Protein AF-A0A926N5P1-F1 (afdb_monomer_lite)

Radius of gyration: 10.95 Å; chains: 1; bounding box: 25×21×26 Å

Structure (mmCIF, N/CA/C/O backbone):
data_AF-A0A926N5P1-F1
#
_entry.id   AF-A0A926N5P1-F1
#
loop_
_atom_site.group_PDB
_atom_site.id
_atom_site.type_symbol
_atom_site.label_atom_id
_atom_site.label_alt_id
_atom_site.label_comp_id
_atom_site.label_asym_id
_atom_site.label_entity_id
_atom_site.label_seq_id
_atom_site.pdbx_PDB_ins_code
_atom_site.Cartn_x
_atom_site.Cartn_y
_atom_site.Cartn_z
_atom_site.occupancy
_atom_site.B_iso_or_equiv
_atom_site.auth_seq_id
_atom_site.auth_comp_id
_atom_site.auth_asym_id
_atom_site.auth_atom_id
_atom_site.pdbx_PDB_model_num
ATOM 1 N N . GLY A 1 1 ? -7.667 -6.274 -15.150 1.00 48.16 1 GLY A N 1
ATOM 2 C CA . GLY A 1 1 ? -6.668 -5.933 -14.121 1.00 48.16 1 GLY A CA 1
ATOM 3 C C . GLY A 1 1 ? -5.545 -6.931 -14.217 1.00 48.16 1 GLY A C 1
ATOM 4 O O . GLY A 1 1 ? -5.827 -8.119 -14.276 1.00 48.16 1 GLY A O 1
ATOM 5 N N . ILE A 1 2 ? -4.308 -6.459 -14.337 1.00 48.84 2 ILE A N 1
ATOM 6 C CA . ILE A 1 2 ? -3.121 -7.314 -14.417 1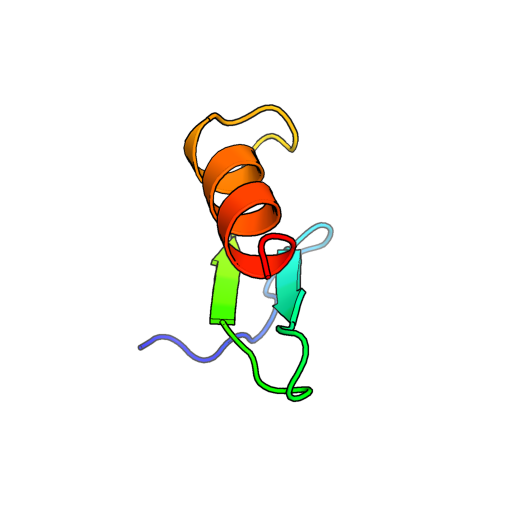.00 48.84 2 ILE A CA 1
ATOM 7 C C . ILE A 1 2 ? -3.037 -8.030 -13.067 1.00 48.84 2 ILE A C 1
ATOM 9 O O . ILE A 1 2 ? -2.904 -7.368 -12.040 1.00 48.84 2 ILE A O 1
ATOM 13 N N . GLY A 1 3 ? -3.228 -9.350 -13.066 1.00 54.22 3 GLY A N 1
ATOM 14 C CA . GLY A 1 3 ? -3.130 -10.170 -11.864 1.00 54.22 3 GLY A CA 1
ATOM 15 C C . GLY A 1 3 ? -1.826 -9.874 -11.130 1.00 54.22 3 GLY A C 1
ATOM 16 O O . GLY A 1 3 ? -0.803 -9.620 -11.764 1.00 54.22 3 GLY A O 1
ATOM 17 N N . ALA A 1 4 ? -1.902 -9.874 -9.803 1.00 64.56 4 ALA A N 1
ATOM 18 C CA . ALA A 1 4 ? -0.871 -9.504 -8.839 1.00 64.56 4 ALA A CA 1
ATOM 19 C C . ALA A 1 4 ? 0.365 -10.428 -8.849 1.00 64.56 4 ALA A C 1
ATOM 21 O O . ALA A 1 4 ? 0.843 -10.814 -7.790 1.00 64.56 4 ALA A O 1
ATOM 22 N N . ILE A 1 5 ? 0.850 -10.848 -10.018 1.00 76.81 5 ILE A N 1
ATOM 23 C CA . ILE A 1 5 ? 2.008 -11.722 -10.175 1.00 76.81 5 ILE A CA 1
ATOM 24 C C . ILE A 1 5 ? 3.258 -10.838 -10.095 1.00 76.81 5 ILE A C 1
ATOM 26 O O . ILE A 1 5 ? 3.502 -10.039 -11.011 1.00 76.81 5 ILE A O 1
ATOM 30 N N . PRO A 1 6 ? 4.060 -10.940 -9.019 1.00 80.75 6 PRO A N 1
ATOM 31 C CA . PRO A 1 6 ? 5.291 -10.178 -8.890 1.00 80.75 6 PRO A CA 1
ATOM 32 C C . PRO A 1 6 ? 6.261 -10.570 -10.005 1.00 80.75 6 PRO A C 1
ATOM 34 O O . PRO A 1 6 ? 6.636 -11.730 -10.132 1.00 80.75 6 PRO A O 1
ATOM 37 N N . LYS A 1 7 ? 6.685 -9.596 -10.814 1.00 83.56 7 LYS A N 1
ATOM 38 C CA . LYS A 1 7 ? 7.715 -9.805 -11.850 1.00 83.56 7 LYS A CA 1
ATOM 39 C C . LYS A 1 7 ? 9.134 -9.552 -11.341 1.00 83.56 7 LYS A C 1
ATOM 41 O O . LYS A 1 7 ? 10.099 -9.889 -12.013 1.00 83.56 7 LYS A O 1
ATOM 46 N N . TRP A 1 8 ? 9.255 -8.899 -10.186 1.00 87.88 8 TRP A N 1
ATOM 47 C CA . TRP A 1 8 ? 10.524 -8.497 -9.595 1.00 87.88 8 TRP A CA 1
ATOM 48 C C . TRP A 1 8 ? 10.401 -8.387 -8.077 1.00 87.88 8 TRP A C 1
ATOM 50 O O . TRP A 1 8 ? 9.302 -8.198 -7.544 1.00 87.88 8 TRP A O 1
ATOM 60 N N . ASN A 1 9 ? 11.540 -8.437 -7.389 1.00 91.19 9 ASN A N 1
ATOM 61 C CA . ASN A 1 9 ? 11.612 -8.234 -5.945 1.00 91.19 9 ASN A CA 1
ATOM 62 C C . ASN A 1 9 ? 11.006 -6.880 -5.540 1.00 91.19 9 ASN A C 1
ATOM 64 O O . ASN A 1 9 ? 11.023 -5.913 -6.308 1.00 91.19 9 ASN A O 1
ATOM 68 N N . PHE A 1 10 ? 10.471 -6.813 -4.318 1.00 91.62 10 PHE A N 1
ATOM 69 C CA . PHE A 1 10 ? 9.840 -5.627 -3.714 1.00 91.62 10 PHE A CA 1
ATOM 70 C C . PHE A 1 10 ? 8.506 -5.171 -4.323 1.00 91.62 10 PHE A C 1
ATOM 72 O O . PHE A 1 10 ? 8.069 -4.041 -4.061 1.00 91.62 10 PHE A O 1
ATOM 79 N N . HIS A 1 11 ? 7.834 -6.029 -5.096 1.00 92.44 11 HIS A N 1
ATOM 80 C CA . HIS A 1 11 ? 6.420 -5.835 -5.417 1.00 92.44 11 HIS A CA 1
ATOM 81 C C . HIS A 1 11 ? 5.584 -5.862 -4.130 1.00 92.44 11 HIS A C 1
ATOM 83 O O . HIS A 1 11 ? 5.889 -6.617 -3.208 1.00 92.44 11 HIS A O 1
ATOM 89 N N . LYS A 1 12 ? 4.552 -5.024 -4.045 1.00 91.75 12 LYS A N 1
ATOM 90 C CA . LYS A 1 12 ? 3.789 -4.824 -2.806 1.00 91.75 12 LYS A CA 1
ATOM 91 C C . LYS A 1 12 ? 2.332 -5.165 -3.071 1.00 91.75 12 LYS A C 1
ATOM 93 O O . LYS A 1 12 ? 1.743 -4.629 -4.005 1.00 91.75 12 LYS A O 1
ATOM 98 N N . ILE A 1 13 ? 1.759 -6.028 -2.243 1.00 93.31 13 ILE A N 1
ATOM 99 C CA . ILE A 1 13 ? 0.354 -6.436 -2.314 1.00 93.31 13 ILE A CA 1
ATOM 100 C C . ILE A 1 13 ? -0.308 -5.986 -1.017 1.00 93.31 13 ILE A C 1
ATOM 102 O O . ILE A 1 13 ? 0.207 -6.273 0.063 1.00 93.31 13 ILE A O 1
ATOM 106 N N . ILE A 1 14 ? -1.420 -5.260 -1.121 1.00 93.31 14 ILE A N 1
ATOM 107 C CA . ILE A 1 14 ? -2.176 -4.794 0.041 1.00 93.31 14 ILE A CA 1
ATOM 108 C C . ILE A 1 14 ? -3.370 -5.712 0.254 1.00 93.31 14 ILE A C 1
ATOM 110 O O . ILE A 1 14 ? -4.210 -5.873 -0.632 1.00 93.31 14 ILE A O 1
ATOM 114 N N . ILE A 1 15 ? -3.429 -6.300 1.445 1.00 93.31 15 ILE A N 1
ATOM 115 C CA . ILE A 1 15 ? -4.491 -7.205 1.877 1.00 93.31 15 ILE A CA 1
ATOM 116 C C . ILE A 1 15 ? -5.340 -6.464 2.910 1.00 93.31 15 ILE A C 1
ATOM 118 O O . ILE A 1 15 ? -4.810 -5.925 3.883 1.00 93.31 15 ILE A O 1
ATOM 122 N N . GLY A 1 16 ? -6.647 -6.405 2.665 1.00 92.94 16 GLY A N 1
ATOM 123 C CA . GLY A 1 16 ? -7.611 -5.751 3.547 1.00 92.94 16 GLY A CA 1
ATOM 124 C C . GLY A 1 16 ? -7.989 -6.620 4.748 1.00 92.94 16 GLY A C 1
ATOM 125 O O . GLY A 1 16 ? -7.670 -7.809 4.808 1.00 92.94 16 GLY A O 1
ATOM 126 N N . LYS A 1 17 ? -8.743 -6.047 5.695 1.00 92.12 17 LYS A N 1
ATOM 127 C CA . LYS A 1 17 ? -9.202 -6.736 6.924 1.00 92.12 17 LYS A CA 1
ATOM 128 C C . LYS A 1 17 ? -10.022 -8.010 6.656 1.00 92.12 17 LYS A C 1
ATOM 130 O O . LYS A 1 17 ? -10.073 -8.899 7.494 1.00 92.12 17 LYS A O 1
ATOM 135 N N . ASN A 1 18 ? -10.649 -8.109 5.487 1.00 92.56 18 ASN A N 1
ATOM 136 C CA . ASN A 1 18 ? -11.418 -9.276 5.044 1.00 92.56 18 ASN A CA 1
ATOM 137 C C . ASN A 1 18 ? -10.555 -10.374 4.385 1.00 92.56 18 ASN A C 1
ATOM 139 O O . ASN A 1 18 ? -11.108 -11.303 3.797 1.00 92.56 18 ASN A O 1
ATOM 143 N N . GLY A 1 19 ? -9.225 -10.236 4.402 1.00 92.88 19 GLY A N 1
ATOM 144 C CA . GLY A 1 19 ? -8.296 -11.173 3.769 1.00 92.88 19 GLY A CA 1
ATOM 145 C C . GLY A 1 19 ? -8.264 -11.102 2.239 1.00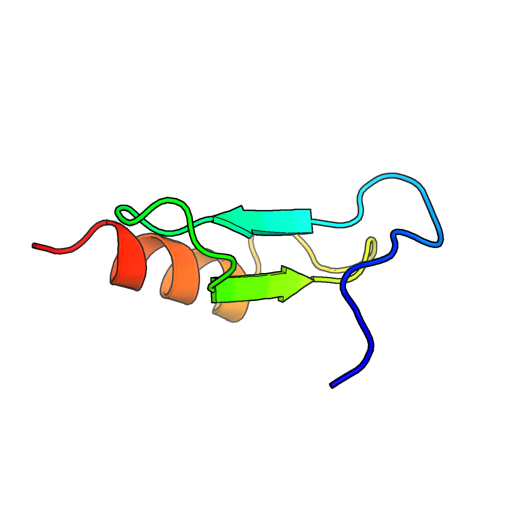 92.88 19 GLY A C 1
ATOM 146 O O . GLY A 1 19 ? -7.610 -11.930 1.609 1.00 92.88 19 GLY A O 1
ATOM 147 N N . LYS A 1 20 ? -8.951 -10.135 1.613 1.00 92.94 20 LYS A N 1
ATOM 148 C CA . LYS A 1 20 ? -8.959 -9.956 0.153 1.00 92.94 20 LYS A CA 1
ATOM 149 C C . LYS A 1 20 ? -7.906 -8.943 -0.284 1.00 92.94 20 LYS A C 1
ATOM 151 O O . LYS A 1 20 ? -7.581 -8.003 0.441 1.00 92.94 20 LYS A O 1
ATOM 156 N N . VAL A 1 21 ? -7.398 -9.117 -1.504 1.00 92.25 21 VAL A N 1
ATOM 157 C CA . VAL A 1 21 ? -6.494 -8.149 -2.136 1.00 92.25 21 VAL A CA 1
ATOM 158 C C . VAL A 1 21 ? -7.265 -6.869 -2.443 1.00 92.25 21 VAL A C 1
ATOM 160 O O . VAL A 1 21 ? -8.291 -6.907 -3.121 1.00 92.25 21 VAL A O 1
ATOM 163 N N . VAL A 1 22 ? -6.753 -5.748 -1.946 1.00 93.38 22 VAL A N 1
ATOM 164 C CA . VAL A 1 22 ? -7.327 -4.414 -2.160 1.00 93.38 22 VAL A CA 1
ATOM 165 C C . VAL A 1 22 ? -6.660 -3.732 -3.350 1.00 93.38 22 VAL A C 1
ATOM 167 O O . VAL A 1 22 ? -7.346 -3.208 -4.222 1.00 93.38 22 VAL A O 1
ATOM 170 N N . ASP A 1 23 ? -5.325 -3.740 -3.395 1.00 93.19 23 ASP A N 1
ATOM 171 C CA . ASP A 1 23 ? -4.543 -3.139 -4.481 1.00 93.19 23 ASP A CA 1
ATOM 172 C C . ASP A 1 23 ? -3.117 -3.723 -4.524 1.00 93.19 23 ASP A C 1
ATOM 174 O O . ASP A 1 23 ? -2.668 -4.414 -3.600 1.00 93.19 23 ASP A O 1
ATOM 178 N N . THR A 1 24 ? -2.384 -3.416 -5.592 1.00 92.88 24 THR A N 1
ATOM 179 C CA . THR A 1 24 ? -0.982 -3.802 -5.790 1.00 92.88 24 THR A CA 1
ATOM 180 C C . THR A 1 24 ? -0.135 -2.615 -6.229 1.00 92.88 24 THR A C 1
ATOM 182 O O . THR A 1 24 ? -0.596 -1.709 -6.921 1.00 92.88 24 THR A O 1
ATOM 185 N N . PHE A 1 25 ? 1.139 -2.619 -5.845 1.00 92.94 25 PHE A N 1
ATOM 186 C CA . PHE A 1 25 ? 2.094 -1.583 -6.211 1.00 92.94 25 PHE A CA 1
ATOM 187 C C . PHE A 1 25 ? 3.376 -2.201 -6.750 1.00 92.94 25 PHE A C 1
ATOM 189 O O . PHE A 1 25 ? 3.967 -3.109 -6.162 1.00 92.94 25 PHE A O 1
ATOM 196 N N . ALA A 1 26 ? 3.846 -1.645 -7.863 1.00 92.25 26 ALA A N 1
ATOM 197 C CA . ALA A 1 26 ? 5.105 -2.039 -8.470 1.00 92.25 26 ALA A CA 1
ATOM 198 C C . ALA A 1 26 ? 6.306 -1.755 -7.552 1.00 92.25 26 ALA A C 1
ATOM 200 O O . ALA A 1 26 ? 6.260 -0.880 -6.679 1.00 92.25 26 ALA A O 1
ATOM 201 N N . SER A 1 27 ? 7.413 -2.459 -7.793 1.00 91.94 27 SER A N 1
ATOM 202 C CA . SER A 1 27 ? 8.618 -2.417 -6.959 1.00 91.94 27 SER A CA 1
ATOM 203 C C . SER A 1 27 ? 9.181 -1.013 -6.748 1.00 91.94 27 SER A C 1
ATOM 205 O O . SER A 1 27 ? 9.534 -0.661 -5.624 1.00 91.94 27 SER A O 1
ATOM 207 N N . PHE A 1 28 ? 9.160 -0.182 -7.792 1.00 91.50 28 PHE A N 1
ATOM 208 C CA . PHE A 1 28 ? 9.639 1.203 -7.765 1.00 91.50 28 PHE A CA 1
ATOM 209 C C . PHE A 1 28 ? 8.739 2.167 -6.971 1.00 91.50 28 PHE A C 1
ATOM 211 O O . PHE A 1 28 ? 9.118 3.313 -6.727 1.00 91.50 28 PHE A O 1
ATOM 218 N N . THR A 1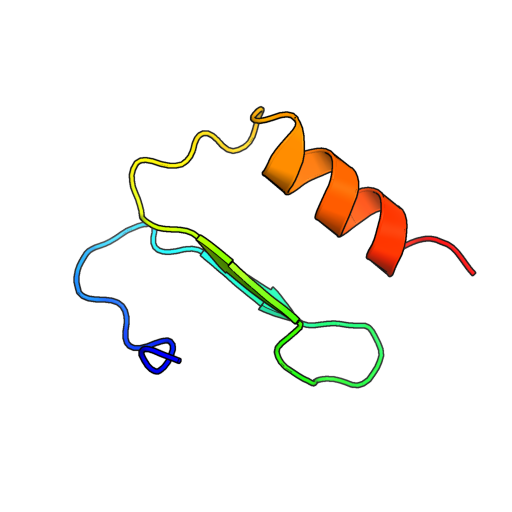 29 ? 7.545 1.735 -6.551 1.00 93.50 29 THR A N 1
ATOM 219 C CA . THR A 1 29 ? 6.684 2.557 -5.695 1.00 93.50 29 THR A CA 1
ATOM 220 C C . THR A 1 29 ? 7.339 2.733 -4.330 1.00 93.50 29 THR A C 1
ATOM 222 O O . THR A 1 29 ? 7.550 1.758 -3.603 1.00 93.50 29 THR A O 1
ATOM 225 N N . LYS A 1 30 ? 7.620 3.987 -3.962 1.00 94.75 30 LYS A N 1
ATOM 226 C CA . LYS A 1 30 ? 8.183 4.329 -2.652 1.00 94.75 30 LYS A CA 1
ATOM 227 C C . LYS A 1 30 ? 7.175 4.019 -1.531 1.00 94.75 30 LYS A C 1
ATOM 229 O O . LYS A 1 30 ? 6.002 4.387 -1.668 1.00 94.75 30 LYS A O 1
ATOM 234 N N . PRO A 1 31 ? 7.617 3.437 -0.400 1.00 92.38 31 PRO A N 1
ATOM 235 C CA . PRO A 1 31 ? 6.750 3.187 0.756 1.00 92.38 31 PRO A CA 1
ATOM 236 C C . PRO A 1 31 ? 6.217 4.489 1.375 1.00 92.38 31 PRO A C 1
ATOM 238 O O . PRO A 1 31 ? 5.156 4.497 1.983 1.00 92.38 31 PRO A O 1
ATOM 241 N N . SER A 1 32 ? 6.908 5.612 1.163 1.00 94.75 32 SER A N 1
ATOM 242 C CA . SER A 1 32 ? 6.477 6.945 1.594 1.00 94.75 32 SER A CA 1
ATOM 243 C C . SER A 1 32 ? 5.538 7.657 0.611 1.00 94.75 32 SER A C 1
ATOM 245 O O . SER A 1 32 ? 5.172 8.811 0.832 1.00 94.75 32 SER A O 1
ATOM 247 N N . SER A 1 33 ? 5.156 7.020 -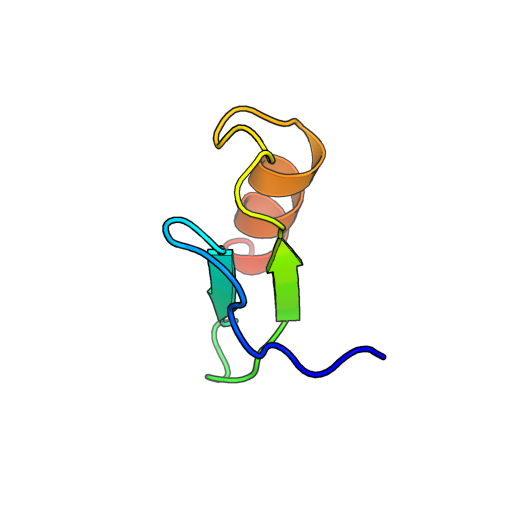0.503 1.00 96.81 33 SER A N 1
ATOM 248 C CA . SER A 1 33 ? 4.271 7.664 -1.475 1.00 96.81 33 SER A CA 1
ATOM 249 C C . SER A 1 33 ? 2.902 7.959 -0.856 1.00 96.81 33 SER A C 1
ATOM 251 O O . SER A 1 33 ? 2.314 7.121 -0.168 1.00 96.81 33 SER A O 1
ATOM 253 N N . LYS A 1 34 ? 2.360 9.151 -1.142 1.00 97.06 34 LYS A N 1
ATOM 254 C CA . LYS A 1 34 ? 1.044 9.571 -0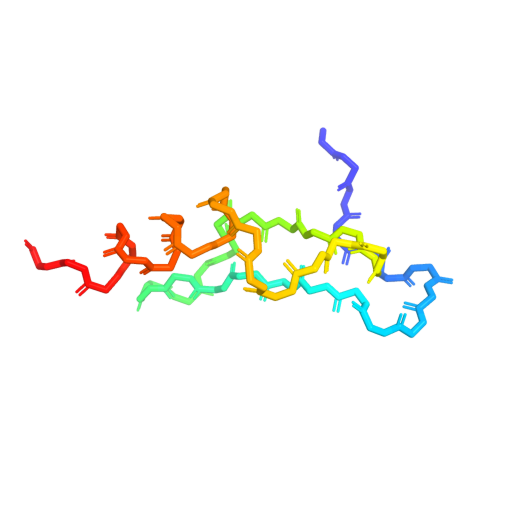.634 1.00 97.06 34 LYS A CA 1
ATOM 255 C C . LYS A 1 34 ? -0.047 8.554 -0.977 1.00 97.06 34 LYS A C 1
ATOM 257 O O . LYS A 1 34 ? -0.869 8.249 -0.125 1.00 97.06 34 LYS A O 1
ATOM 262 N N . LYS A 1 35 ? -0.025 7.990 -2.193 1.00 94.31 35 LYS A N 1
ATOM 263 C CA . LYS A 1 35 ? -0.997 6.974 -2.630 1.00 94.31 35 LYS A CA 1
ATOM 264 C C . LYS A 1 35 ? -0.943 5.721 -1.747 1.00 94.31 35 LYS A C 1
ATOM 266 O O . LYS A 1 35 ? -1.983 5.286 -1.268 1.00 94.31 35 LYS A O 1
ATOM 271 N N . PHE A 1 36 ? 0.252 5.178 -1.510 1.00 95.19 36 PHE A N 1
ATOM 272 C CA . PHE A 1 36 ? 0.442 3.975 -0.696 1.00 95.19 36 PHE A CA 1
ATOM 273 C C . PHE A 1 36 ? -0.002 4.194 0.756 1.00 95.19 36 PHE A C 1
ATOM 275 O O . PHE A 1 36 ? -0.819 3.436 1.275 1.00 95.19 36 PHE A O 1
ATOM 282 N N . ILE A 1 37 ? 0.461 5.281 1.384 1.00 96.38 37 ILE A N 1
ATOM 283 C CA . ILE A 1 37 ? 0.103 5.616 2.770 1.00 96.38 37 ILE A CA 1
ATOM 284 C C . ILE A 1 37 ? -1.404 5.863 2.910 1.00 96.38 37 ILE A C 1
ATOM 286 O O . ILE A 1 37 ? -2.01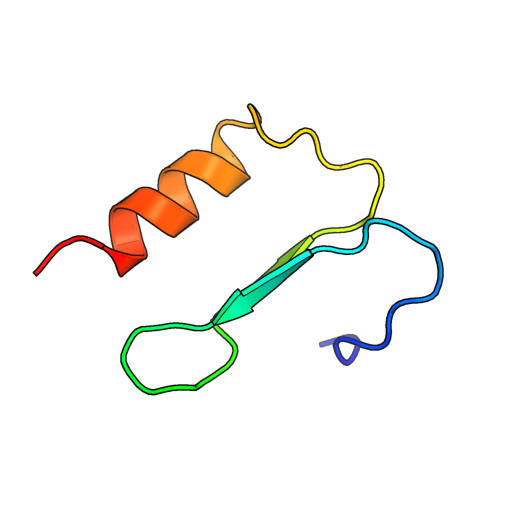3 5.382 3.863 1.00 96.38 37 ILE A O 1
ATOM 290 N N . ASN A 1 38 ? -2.018 6.606 1.986 1.00 96.44 38 ASN A N 1
ATOM 291 C CA . ASN A 1 38 ? -3.448 6.910 2.058 1.00 96.44 38 ASN A CA 1
ATOM 292 C C . ASN A 1 38 ? -4.306 5.652 1.910 1.00 96.44 38 ASN A C 1
ATOM 294 O O . ASN A 1 38 ? -5.308 5.533 2.612 1.00 96.44 38 ASN A O 1
ATOM 298 N N . LEU A 1 39 ? -3.905 4.711 1.048 1.00 95.25 39 LEU A N 1
ATOM 299 C CA . LEU A 1 39 ? -4.584 3.423 0.925 1.00 95.25 39 LEU A CA 1
ATOM 300 C C . LEU A 1 39 ? -4.514 2.646 2.248 1.00 95.25 39 LEU A C 1
ATOM 302 O O . LEU A 1 39 ? -5.545 2.234 2.763 1.00 95.25 39 LEU A O 1
ATOM 306 N N . ILE A 1 40 ? -3.328 2.529 2.851 1.00 94.81 40 ILE A N 1
ATOM 307 C CA . ILE A 1 40 ? -3.163 1.850 4.147 1.00 94.81 40 ILE A CA 1
ATOM 308 C C . ILE A 1 40 ? -4.014 2.519 5.233 1.00 94.81 40 ILE A C 1
ATOM 310 O O . ILE A 1 40 ? -4.738 1.843 5.959 1.00 94.81 40 ILE A O 1
ATOM 314 N N . LYS A 1 41 ? -3.983 3.854 5.328 1.00 95.44 41 LYS A N 1
ATOM 315 C CA . LYS A 1 41 ? -4.796 4.604 6.300 1.00 95.44 41 LYS A CA 1
ATOM 316 C C . LYS A 1 41 ? -6.292 4.367 6.108 1.00 95.44 41 LYS A C 1
ATOM 318 O O . LYS A 1 41 ? -7.016 4.276 7.095 1.00 95.44 41 LYS A O 1
ATOM 323 N N . LYS A 1 42 ? -6.747 4.270 4.856 1.00 94.69 42 LYS A N 1
ATOM 324 C CA . LYS A 1 42 ? -8.141 3.964 4.529 1.00 94.69 42 LYS A CA 1
ATOM 325 C C . LYS A 1 42 ? -8.534 2.572 5.029 1.00 94.69 42 LYS A C 1
ATOM 327 O O . LYS A 1 42 ? -9.566 2.459 5.674 1.00 94.69 42 LYS A O 1
ATOM 332 N N . GLU A 1 43 ? -7.703 1.559 4.793 1.00 94.50 43 GLU A N 1
ATOM 333 C CA . GLU A 1 43 ? -7.993 0.172 5.192 1.00 94.50 43 GLU A CA 1
ATOM 334 C C . GLU A 1 43 ? -7.882 -0.066 6.709 1.00 94.50 43 GLU A C 1
ATOM 336 O O . GLU A 1 43 ? -8.512 -0.975 7.247 1.00 94.50 43 GLU A O 1
ATOM 341 N N . ILE A 1 44 ? -7.108 0.757 7.426 1.00 93.81 44 ILE A N 1
ATOM 342 C CA . ILE A 1 44 ? -7.013 0.694 8.893 1.00 93.81 44 ILE A CA 1
ATOM 343 C C . ILE A 1 44 ? -8.219 1.355 9.568 1.00 93.81 44 ILE A C 1
ATOM 345 O O . ILE A 1 44 ? -8.608 0.921 10.657 1.00 93.81 44 ILE A O 1
ATOM 349 N N . LYS A 1 45 ? -8.837 2.364 8.942 1.00 87.88 45 LYS A N 1
ATOM 350 C CA . LYS A 1 45 ? -9.991 3.067 9.514 1.00 87.88 45 LYS A CA 1
ATOM 351 C C . LYS A 1 45 ? -11.144 2.080 9.778 1.00 87.88 45 LYS A C 1
ATOM 353 O O . LYS A 1 45 ? -11.317 1.109 9.040 1.00 87.88 45 LYS A O 1
ATOM 358 N N . ASN A 1 46 ? -11.847 2.281 10.892 1.00 64.62 46 ASN A N 1
ATOM 359 C CA . ASN A 1 46 ? -13.061 1.538 11.243 1.00 64.62 46 ASN A CA 1
ATOM 360 C C . ASN A 1 46 ? -14.283 2.220 10.637 1.00 64.62 46 ASN A C 1
ATOM 362 O O . ASN A 1 46 ? -14.309 3.475 10.667 1.00 64.62 46 ASN A O 1
#

Foldseek 3Di:
DPPQDQPDPQKDWDAAPVRDTDDTDHNPDDCPDPVNVVVVVVRPDD

Sequence (46 aa):
GIGAIPKWNFHKIIIGKNGKVVDTFASFTKPSSKKFINLIKKEIKN

Secondary structure (DSSP, 8-state):
------SSTT-EEEE-TTSSEEEEE-TTS-TT-HHHHHHHHHHH--

pLDDT: mean 88.44, std 12.14, range [48.16, 97.06]